Protein AF-A0A3R5QYD3-F1 (afdb_monomer_lite)

Radius of gyration: 19.51 Å; chains: 1; bounding box: 38×27×62 Å

Organism: NCBI:txid2320868

Structure (mmCIF, N/CA/C/O backbone):
data_AF-A0A3R5QYD3-F1
#
_entry.id   AF-A0A3R5QYD3-F1
#
loop_
_atom_site.group_PDB
_atom_site.id
_atom_site.type_symbol
_atom_site.label_atom_id
_atom_site.label_alt_id
_atom_site.label_comp_id
_atom_site.label_asym_id
_atom_site.label_entity_id
_atom_site.label_seq_id
_atom_site.pdbx_PDB_ins_code
_atom_site.Cartn_x
_atom_site.Cartn_y
_atom_site.Cartn_z
_atom_site.occupancy
_atom_site.B_iso_or_equiv
_atom_site.auth_seq_id
_atom_site.auth_comp_id
_atom_site.auth_asym_id
_atom_site.auth_atom_id
_atom_site.pdbx_PDB_model_num
ATOM 1 N N . MET A 1 1 ? 23.855 -7.629 -15.088 1.00 63.03 1 MET A N 1
ATOM 2 C CA . MET A 1 1 ? 22.638 -6.866 -15.459 1.00 63.03 1 MET A CA 1
ATOM 3 C C . MET A 1 1 ? 21.419 -7.181 -14.588 1.00 63.03 1 MET A C 1
ATOM 5 O O . MET A 1 1 ? 20.876 -6.245 -14.021 1.00 63.03 1 MET A O 1
ATOM 9 N N . LEU A 1 2 ? 21.009 -8.446 -14.406 1.00 69.19 2 LEU A N 1
ATOM 10 C CA . LEU A 1 2 ? 19.799 -8.810 -13.636 1.00 69.19 2 LEU A CA 1
ATOM 11 C C . LEU A 1 2 ? 19.754 -8.245 -12.199 1.00 69.19 2 LEU A C 1
ATOM 13 O O . LEU A 1 2 ? 18.743 -7.678 -11.795 1.00 69.19 2 LEU A O 1
ATOM 17 N N . LYS A 1 3 ? 20.872 -8.317 -11.460 1.00 75.56 3 LYS A N 1
ATOM 18 C CA . LYS A 1 3 ? 20.982 -7.788 -10.085 1.00 75.56 3 LYS A CA 1
ATOM 19 C C . LYS A 1 3 ? 20.667 -6.286 -9.982 1.00 75.56 3 LYS A C 1
ATOM 21 O O . LYS A 1 3 ? 20.014 -5.868 -9.033 1.00 75.56 3 LYS A O 1
ATOM 26 N N . TYR A 1 4 ? 21.067 -5.486 -10.974 1.00 79.75 4 TYR A N 1
ATOM 27 C CA . TYR A 1 4 ? 20.799 -4.042 -10.993 1.00 79.75 4 TYR A CA 1
ATOM 28 C C . TYR A 1 4 ? 19.311 -3.732 -11.184 1.00 79.75 4 TYR A C 1
ATOM 30 O O . TYR A 1 4 ? 18.788 -2.813 -10.558 1.00 79.75 4 TYR A O 1
ATOM 38 N N . TYR A 1 5 ? 18.611 -4.520 -12.006 1.00 76.31 5 TYR A N 1
ATOM 39 C CA . TYR A 1 5 ? 17.164 -4.379 -12.179 1.00 76.31 5 TYR A CA 1
ATOM 40 C C . TYR A 1 5 ? 16.402 -4.767 -10.915 1.00 76.31 5 TYR A C 1
ATOM 42 O O . TYR A 1 5 ? 15.490 -4.051 -10.511 1.00 76.31 5 TYR A O 1
ATOM 50 N N . LEU A 1 6 ? 16.816 -5.855 -10.262 1.00 79.38 6 LEU A N 1
ATOM 51 C CA . LEU A 1 6 ? 16.198 -6.311 -9.021 1.00 79.38 6 LEU A CA 1
ATOM 52 C C . LEU A 1 6 ? 16.334 -5.260 -7.905 1.00 79.38 6 LEU A C 1
ATOM 54 O O . LEU A 1 6 ? 15.347 -4.919 -7.261 1.00 79.38 6 LEU A O 1
ATOM 58 N N . LEU A 1 7 ? 17.530 -4.683 -7.736 1.00 86.50 7 LEU A N 1
ATOM 59 C CA . LEU A 1 7 ? 17.781 -3.612 -6.763 1.00 86.50 7 LEU A CA 1
ATOM 60 C C . LEU A 1 7 ? 16.941 -2.360 -7.040 1.00 86.50 7 LEU A C 1
ATOM 62 O O . LEU A 1 7 ? 16.447 -1.726 -6.109 1.00 86.50 7 LEU A O 1
ATOM 66 N N . ARG A 1 8 ? 16.755 -2.004 -8.316 1.00 84.75 8 ARG A N 1
ATOM 67 C CA . ARG A 1 8 ? 15.951 -0.840 -8.698 1.00 84.75 8 ARG A CA 1
ATOM 68 C C . ARG A 1 8 ? 14.465 -1.044 -8.392 1.00 84.75 8 ARG A C 1
ATOM 70 O O . ARG A 1 8 ? 13.853 -0.154 -7.807 1.00 84.75 8 ARG A O 1
ATOM 77 N N . ILE A 1 9 ? 13.912 -2.211 -8.729 1.00 85.44 9 ILE A N 1
ATOM 78 C CA . ILE A 1 9 ? 12.521 -2.567 -8.405 1.00 85.44 9 ILE A CA 1
ATOM 79 C C . ILE A 1 9 ? 12.321 -2.573 -6.889 1.00 85.44 9 ILE A C 1
ATOM 81 O O . ILE A 1 9 ? 11.364 -1.979 -6.402 1.00 85.44 9 ILE A O 1
ATOM 85 N N . LEU A 1 10 ? 13.252 -3.167 -6.137 1.00 87.62 10 LEU A N 1
ATOM 86 C CA . LEU A 1 10 ? 13.190 -3.192 -4.676 1.00 87.62 10 LEU A CA 1
ATOM 87 C C . LEU A 1 10 ? 13.196 -1.778 -4.080 1.00 87.62 10 LEU A C 1
ATOM 89 O O . LEU A 1 10 ? 12.380 -1.475 -3.213 1.00 87.62 10 LEU A O 1
ATOM 93 N N . LYS A 1 11 ? 14.059 -0.884 -4.583 1.00 88.69 11 LYS A N 1
ATOM 94 C CA . LYS A 1 11 ? 14.084 0.523 -4.161 1.00 88.69 11 LYS A CA 1
ATOM 95 C C . LYS A 1 11 ? 12.732 1.202 -4.392 1.00 88.69 11 LYS A C 1
ATOM 97 O O . LYS A 1 11 ? 12.237 1.878 -3.493 1.00 88.69 11 LYS A O 1
ATOM 102 N N . TYR A 1 12 ? 12.127 1.026 -5.567 1.00 87.81 12 TYR A N 1
ATOM 103 C CA . TYR A 1 12 ? 10.806 1.594 -5.844 1.00 87.81 12 TYR A CA 1
ATOM 104 C C . TYR A 1 12 ? 9.719 0.991 -4.955 1.00 87.81 12 TYR A C 1
ATOM 106 O O . TYR A 1 12 ? 8.897 1.741 -4.442 1.00 87.81 12 TYR A O 1
ATOM 114 N N . ALA A 1 13 ? 9.746 -0.320 -4.710 1.00 89.31 13 ALA A N 1
ATOM 115 C CA . ALA A 1 13 ? 8.784 -0.981 -3.833 1.00 89.31 13 ALA A CA 1
ATOM 116 C C . ALA A 1 13 ? 8.832 -0.411 -2.410 1.00 89.31 13 ALA A C 1
ATOM 118 O O . ALA A 1 13 ? 7.785 -0.099 -1.854 1.00 89.31 13 ALA A O 1
ATOM 119 N N . ILE A 1 14 ? 10.031 -0.193 -1.855 1.00 91.50 14 ILE A N 1
ATOM 120 C CA . ILE A 1 14 ? 10.204 0.403 -0.520 1.00 91.50 14 ILE A CA 1
ATOM 121 C C . ILE A 1 14 ? 9.668 1.839 -0.482 1.00 91.50 14 ILE A C 1
ATOM 123 O O . ILE A 1 14 ? 8.935 2.192 0.438 1.00 91.50 14 ILE A O 1
ATOM 127 N N . ILE A 1 15 ? 9.998 2.664 -1.483 1.00 91.25 15 ILE A N 1
ATOM 128 C CA . ILE A 1 15 ? 9.537 4.062 -1.545 1.00 91.25 15 ILE A CA 1
ATOM 129 C C . ILE A 1 15 ? 8.009 4.124 -1.652 1.00 91.25 15 ILE A C 1
ATOM 131 O O . ILE A 1 15 ? 7.367 4.863 -0.907 1.00 91.25 15 ILE A O 1
ATOM 135 N N . ILE A 1 16 ? 7.421 3.337 -2.556 1.00 91.75 16 ILE A N 1
ATOM 136 C CA . ILE A 1 16 ? 5.969 3.286 -2.757 1.00 91.75 16 ILE A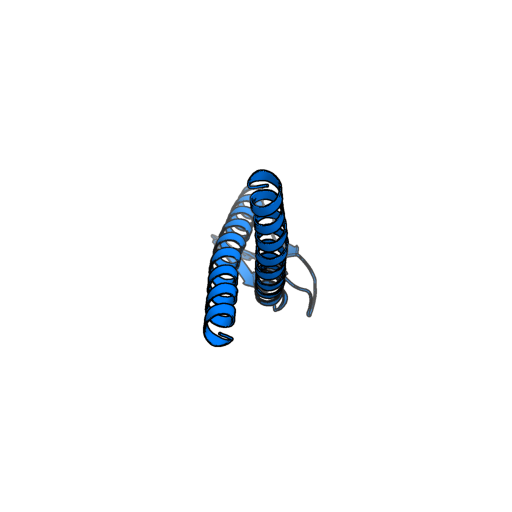 CA 1
ATOM 137 C C . ILE A 1 16 ? 5.282 2.768 -1.494 1.00 91.75 16 ILE A C 1
ATOM 139 O O . ILE A 1 16 ? 4.276 3.334 -1.082 1.00 91.75 16 ILE A O 1
ATOM 143 N N . PHE A 1 17 ? 5.837 1.741 -0.846 1.00 92.50 17 PHE A N 1
ATOM 144 C CA . PHE A 1 17 ? 5.293 1.213 0.400 1.00 92.50 17 PHE A CA 1
ATOM 145 C C . PHE A 1 17 ? 5.333 2.250 1.526 1.00 92.50 17 PHE A C 1
ATOM 147 O O . PHE A 1 17 ? 4.329 2.446 2.200 1.00 92.50 17 PHE A O 1
ATOM 154 N N . ALA A 1 18 ? 6.435 2.985 1.692 1.00 92.94 18 ALA A N 1
ATOM 155 C CA . ALA A 1 18 ? 6.522 4.046 2.695 1.00 92.94 18 ALA A CA 1
ATOM 156 C C . ALA A 1 18 ? 5.466 5.143 2.469 1.00 92.94 18 ALA A C 1
ATOM 158 O O . ALA A 1 18 ? 4.760 5.522 3.403 1.00 92.94 18 ALA A O 1
ATOM 159 N N . LEU A 1 19 ? 5.301 5.605 1.224 1.00 93.56 19 LEU A N 1
ATOM 160 C CA . LEU A 1 19 ? 4.256 6.572 0.865 1.00 93.56 19 LEU A CA 1
ATOM 161 C C . LEU A 1 19 ? 2.852 6.023 1.132 1.00 93.56 19 LEU A C 1
ATOM 163 O O . LEU A 1 19 ? 1.989 6.727 1.651 1.00 93.56 19 LEU A O 1
ATOM 167 N N . PHE A 1 20 ? 2.637 4.752 0.812 1.00 93.19 20 PHE A N 1
ATOM 168 C CA . PHE A 1 20 ? 1.373 4.070 1.031 1.00 93.19 20 PHE A CA 1
ATOM 169 C C . PHE A 1 20 ? 0.996 3.995 2.518 1.00 93.19 20 PHE A C 1
ATOM 171 O O . PHE A 1 20 ? -0.141 4.297 2.879 1.00 93.19 20 PHE A O 1
ATOM 178 N N . ILE A 1 21 ? 1.956 3.680 3.393 1.00 92.38 21 ILE A N 1
ATOM 179 C CA . ILE A 1 21 ? 1.756 3.681 4.849 1.00 92.38 21 ILE A CA 1
ATOM 180 C C . ILE A 1 21 ? 1.394 5.080 5.357 1.00 92.38 21 ILE A C 1
ATOM 182 O O . ILE A 1 21 ? 0.457 5.212 6.143 1.00 92.38 21 ILE A O 1
ATOM 186 N N . ILE A 1 22 ? 2.078 6.128 4.881 1.00 94.75 22 ILE A N 1
ATOM 187 C CA . ILE A 1 22 ? 1.771 7.518 5.259 1.00 94.75 22 ILE A CA 1
ATOM 188 C C . ILE A 1 22 ? 0.316 7.860 4.915 1.00 94.75 22 ILE A C 1
ATOM 190 O O . ILE A 1 22 ? -0.404 8.387 5.760 1.00 94.75 22 ILE A O 1
ATOM 194 N N . ILE A 1 23 ? -0.137 7.511 3.707 1.00 93.75 23 ILE A N 1
ATOM 195 C CA . ILE A 1 23 ? -1.519 7.749 3.268 1.00 93.75 23 ILE A CA 1
ATOM 196 C C . ILE A 1 23 ? -2.517 7.035 4.188 1.00 93.75 23 ILE A C 1
ATOM 198 O O . ILE A 1 23 ? -3.492 7.642 4.627 1.00 93.75 23 ILE A O 1
ATOM 202 N N . ILE A 1 24 ? -2.271 5.766 4.522 1.00 92.75 24 ILE A N 1
ATOM 203 C CA . ILE A 1 24 ? -3.158 4.991 5.402 1.00 92.75 24 ILE A CA 1
ATOM 204 C C . ILE A 1 24 ? -3.224 5.595 6.809 1.00 92.75 24 ILE A C 1
ATOM 206 O O . ILE A 1 24 ? -4.303 5.670 7.397 1.00 92.75 24 ILE A O 1
ATOM 210 N N . ILE A 1 25 ? -2.098 6.068 7.343 1.00 92.19 25 ILE A N 1
ATOM 211 C CA . ILE A 1 25 ? -2.060 6.739 8.646 1.00 92.19 25 ILE A CA 1
ATOM 212 C C . ILE A 1 25 ? -2.888 8.031 8.616 1.00 92.19 25 ILE A C 1
ATOM 214 O O . ILE A 1 25 ? -3.669 8.263 9.538 1.00 92.19 25 ILE A O 1
ATOM 218 N N . ILE A 1 26 ? -2.775 8.837 7.552 1.00 94.88 26 ILE A N 1
ATOM 219 C CA . ILE A 1 26 ? -3.590 10.051 7.369 1.00 94.88 26 ILE A CA 1
ATOM 220 C C . ILE A 1 26 ? -5.084 9.702 7.386 1.00 94.88 26 ILE A C 1
ATOM 222 O O . ILE A 1 26 ? -5.850 10.349 8.100 1.00 94.88 26 ILE A O 1
ATOM 226 N N . PHE A 1 27 ? -5.494 8.645 6.676 1.00 93.06 27 PHE A N 1
ATOM 227 C CA . PHE A 1 27 ? -6.874 8.155 6.731 1.00 93.06 27 PHE A CA 1
ATOM 228 C C . PHE A 1 27 ? -7.285 7.711 8.138 1.00 93.06 27 PHE A C 1
ATOM 230 O O . PHE A 1 27 ? -8.388 8.025 8.572 1.00 93.06 27 PHE A O 1
ATOM 237 N N . GLY A 1 28 ? -6.408 7.035 8.884 1.00 91.88 28 GLY A N 1
A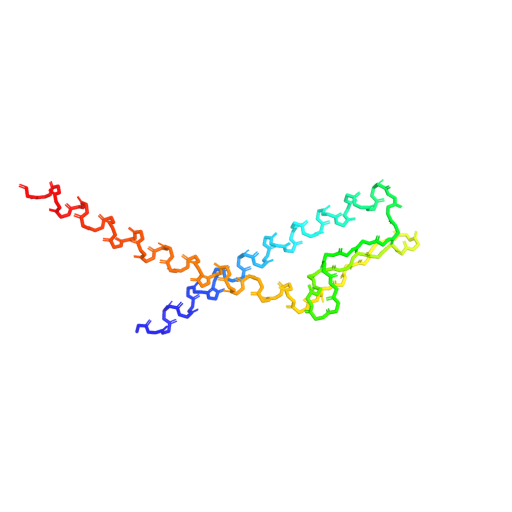TOM 238 C CA . GLY A 1 28 ? -6.680 6.647 10.271 1.00 91.88 28 GLY A CA 1
ATOM 239 C C . GLY A 1 28 ? -6.954 7.840 11.191 1.00 91.88 28 GLY A C 1
ATOM 240 O O . GLY A 1 28 ? -7.899 7.804 11.983 1.00 91.88 28 GLY A O 1
ATOM 241 N N . PHE A 1 29 ? -6.183 8.922 11.056 1.00 93.19 29 PHE A N 1
ATOM 242 C CA . PHE A 1 29 ? -6.432 10.162 11.794 1.00 93.19 29 PHE A CA 1
ATOM 243 C C . PHE A 1 29 ? -7.748 10.831 11.383 1.00 93.19 29 PHE A C 1
ATOM 245 O O . PHE A 1 29 ? -8.510 11.243 12.257 1.00 93.19 29 PHE A O 1
ATOM 252 N N . ASP A 1 30 ? -8.042 10.895 10.082 1.00 94.56 30 ASP A N 1
ATOM 253 C CA . ASP A 1 30 ? -9.302 11.442 9.561 1.00 94.56 30 ASP A CA 1
ATOM 254 C C . ASP A 1 30 ? -10.521 10.650 10.068 1.00 94.56 30 ASP A C 1
ATOM 256 O O . ASP A 1 30 ? -11.489 11.233 10.559 1.00 94.56 30 ASP A O 1
ATOM 260 N N . TYR A 1 31 ? -10.456 9.315 10.051 1.00 94.06 31 TYR A N 1
ATOM 261 C CA . TYR A 1 31 ? -11.511 8.457 10.593 1.00 94.06 31 TYR A CA 1
ATOM 262 C C . TYR A 1 31 ? -11.708 8.651 12.095 1.00 94.06 31 TYR A C 1
ATOM 264 O O . TYR A 1 31 ? -12.850 8.740 12.555 1.00 94.06 31 TYR A O 1
ATOM 272 N N . ASN A 1 32 ? -10.616 8.780 12.853 1.00 92.19 32 ASN A N 1
ATOM 273 C CA . ASN A 1 32 ? -10.697 9.056 14.282 1.00 92.19 32 ASN A CA 1
ATOM 274 C C . ASN A 1 32 ? -11.356 10.415 14.565 1.00 92.19 32 ASN A C 1
ATOM 276 O O . ASN A 1 32 ? -12.232 10.497 15.427 1.00 92.19 32 ASN A O 1
ATOM 280 N N . ALA A 1 33 ? -10.982 11.456 13.812 1.00 91.31 33 ALA A N 1
ATOM 281 C CA . ALA A 1 33 ? -11.547 12.801 13.935 1.00 91.31 33 ALA A CA 1
ATOM 282 C C . ALA A 1 33 ? -13.044 12.840 13.586 1.00 91.31 33 ALA A C 1
ATOM 284 O O . ALA A 1 33 ? -13.819 13.519 14.255 1.00 91.31 33 ALA A O 1
ATOM 285 N N . LYS A 1 34 ? -13.468 12.060 12.586 1.00 92.81 34 LYS A N 1
ATOM 286 C CA . LYS A 1 34 ? -14.878 11.904 12.192 1.00 92.81 34 LYS A CA 1
ATOM 287 C C . LYS A 1 34 ? -15.684 10.987 13.119 1.00 92.81 34 LYS A C 1
ATOM 289 O O . LYS A 1 34 ? -16.893 10.865 12.951 1.00 92.81 34 LYS A O 1
ATOM 294 N N . GLY A 1 35 ? -15.039 10.343 14.093 1.00 90.62 35 GLY A N 1
ATOM 295 C CA . GLY A 1 35 ? -15.706 9.488 15.071 1.00 90.62 35 GLY A CA 1
ATOM 296 C C . GLY A 1 35 ? -16.080 8.095 14.561 1.00 90.62 35 GLY A C 1
ATOM 297 O O . GLY A 1 35 ? -16.898 7.434 15.198 1.00 90.62 35 GLY A O 1
ATOM 298 N N . PHE A 1 36 ? -15.483 7.620 13.462 1.00 91.69 36 PHE A N 1
ATOM 299 C CA . PHE A 1 36 ? -15.697 6.245 13.004 1.00 91.69 36 PHE A CA 1
ATOM 300 C C . PHE A 1 36 ? -15.207 5.244 14.052 1.00 91.69 36 PHE A C 1
ATOM 302 O O . PHE A 1 36 ? -14.161 5.428 14.672 1.00 91.69 36 PHE A O 1
ATOM 309 N N . THR A 1 37 ? -15.957 4.161 14.242 1.00 92.12 37 THR A N 1
ATOM 310 C CA . THR A 1 37 ? -15.571 3.067 15.144 1.00 92.12 37 THR A CA 1
ATOM 311 C C . THR A 1 37 ? -14.770 1.996 14.414 1.00 92.12 37 THR A C 1
ATOM 313 O O . THR A 1 37 ? -13.781 1.502 14.947 1.00 92.12 37 THR A O 1
ATOM 316 N N . GLN A 1 38 ? -15.158 1.666 13.182 1.00 92.75 38 GLN A N 1
ATOM 317 C CA . GLN A 1 38 ? -14.475 0.706 12.321 1.00 92.75 38 GLN A CA 1
ATOM 318 C C . GLN A 1 38 ? -14.575 1.146 10.860 1.00 92.75 38 GLN A C 1
ATOM 320 O O . GLN A 1 38 ? -15.609 1.646 10.418 1.00 92.75 38 GLN A O 1
ATOM 325 N N . ALA A 1 39 ? -13.498 0.942 10.106 1.00 93.62 39 ALA A N 1
ATOM 326 C CA . ALA A 1 39 ? -13.467 1.130 8.661 1.00 93.62 39 ALA A CA 1
ATOM 327 C C . ALA A 1 39 ? -12.473 0.134 8.063 1.00 93.62 39 ALA A C 1
ATOM 329 O O . ALA A 1 39 ? -11.439 -0.149 8.659 1.00 93.62 39 ALA A O 1
ATOM 330 N N . SER A 1 40 ? -12.758 -0.418 6.891 1.00 93.25 40 SER A N 1
ATOM 331 C CA . SER A 1 40 ? -11.823 -1.323 6.221 1.00 93.25 40 SER A CA 1
ATOM 332 C C . SER A 1 40 ? -11.804 -1.058 4.730 1.00 93.25 40 SER A C 1
ATOM 334 O O . SER A 1 40 ? -12.826 -0.715 4.134 1.00 93.25 40 SER A O 1
ATOM 336 N N . LEU A 1 41 ? -10.623 -1.210 4.140 1.00 91.44 41 LEU A N 1
ATOM 337 C CA . LEU A 1 41 ? -10.453 -1.224 2.700 1.00 91.44 41 LEU A CA 1
ATOM 338 C C . LEU A 1 41 ? -10.196 -2.667 2.268 1.00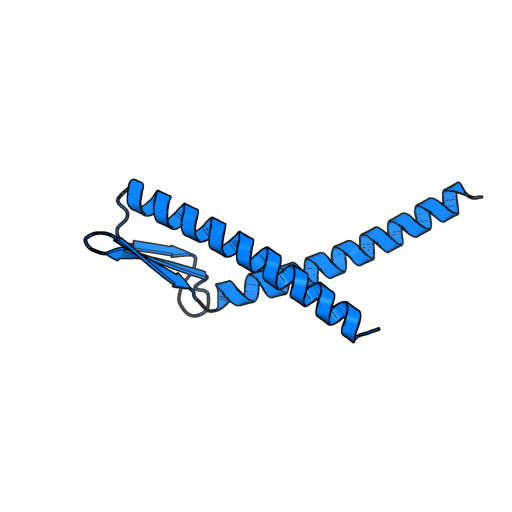 91.44 41 LEU A C 1
ATOM 340 O O . LEU A 1 41 ? -9.107 -3.203 2.478 1.00 91.44 41 LEU A O 1
ATOM 344 N N . GLY A 1 42 ? -11.212 -3.281 1.664 1.00 90.50 42 GLY A N 1
ATOM 345 C CA . GLY A 1 42 ? -11.209 -4.695 1.283 1.00 90.50 42 GLY A CA 1
ATOM 346 C C . GLY A 1 42 ? -11.654 -5.633 2.413 1.00 90.50 42 GLY A C 1
ATOM 347 O O . GLY A 1 42 ? -11.878 -5.210 3.542 1.00 90.50 42 GLY A O 1
ATOM 348 N N . GLN A 1 43 ? -11.796 -6.921 2.095 1.00 88.62 43 GLN A N 1
ATOM 349 C CA . GLN A 1 43 ? -12.235 -7.969 3.026 1.00 88.62 43 GLN A CA 1
ATOM 350 C C . GLN A 1 43 ? -11.484 -9.283 2.782 1.00 88.62 43 GLN A C 1
ATOM 352 O O . GLN A 1 43 ? -11.043 -9.568 1.665 1.00 88.62 43 GLN A O 1
ATOM 357 N N . GLY A 1 44 ? -11.360 -10.100 3.834 1.00 87.50 44 GLY A N 1
ATOM 358 C CA . GLY A 1 44 ? -10.693 -11.402 3.777 1.00 87.50 44 GLY A CA 1
ATOM 359 C C . GLY A 1 44 ? -9.255 -11.293 3.262 1.00 87.50 44 GLY A C 1
ATOM 360 O O . GLY A 1 44 ? -8.494 -10.425 3.685 1.00 87.50 44 GLY A O 1
ATOM 361 N N . TRP A 1 45 ? -8.892 -12.143 2.300 1.00 85.81 45 TRP A N 1
ATOM 362 C CA . TRP A 1 45 ? -7.568 -12.130 1.661 1.00 85.81 45 TRP A CA 1
ATOM 363 C C . TRP A 1 45 ? -7.267 -10.842 0.879 1.00 85.81 45 TRP A C 1
ATOM 365 O O . TRP A 1 45 ? -6.101 -10.500 0.688 1.00 85.81 45 TRP A O 1
ATOM 375 N N . TYR A 1 46 ? -8.304 -10.105 0.467 1.00 87.25 46 TYR A N 1
ATOM 376 C CA . TYR A 1 46 ? -8.185 -8.834 -0.249 1.00 87.25 46 TYR A CA 1
ATOM 377 C C . TYR A 1 46 ? -8.173 -7.620 0.685 1.00 87.25 46 TYR A C 1
ATOM 379 O O . TYR A 1 46 ? -8.300 -6.484 0.233 1.00 87.25 46 TYR A O 1
ATOM 387 N N . MET A 1 47 ? -8.056 -7.826 1.996 1.00 92.44 47 MET A N 1
ATOM 388 C CA . MET A 1 47 ? -7.927 -6.715 2.924 1.00 92.44 47 MET A CA 1
ATOM 389 C C . MET A 1 47 ? -6.609 -5.978 2.675 1.00 92.44 47 MET A C 1
ATOM 391 O O . MET A 1 47 ? -5.525 -6.566 2.642 1.00 92.44 47 MET A O 1
ATOM 395 N N . VAL A 1 48 ? -6.717 -4.667 2.509 1.00 91.62 48 VAL A N 1
ATOM 396 C CA . VAL A 1 48 ? -5.589 -3.751 2.398 1.00 91.62 48 VAL A CA 1
ATOM 397 C C . VAL A 1 48 ? -5.256 -3.222 3.785 1.00 91.62 48 VAL A C 1
ATOM 399 O O . VAL A 1 48 ? -4.153 -3.430 4.282 1.00 91.62 48 VAL A O 1
ATOM 402 N N . PHE A 1 49 ? -6.231 -2.608 4.447 1.00 94.12 49 PHE A N 1
ATOM 403 C CA . PHE A 1 49 ? -6.113 -2.228 5.846 1.00 94.12 49 PHE A CA 1
ATOM 404 C C . PHE A 1 49 ? -7.474 -2.275 6.537 1.00 94.12 49 PHE A C 1
ATOM 406 O O . PHE A 1 49 ? -8.520 -2.143 5.899 1.00 94.12 49 PHE A O 1
ATOM 413 N N . GLN A 1 50 ? -7.441 -2.413 7.855 1.00 94.81 50 GLN A N 1
ATOM 414 C CA . GLN A 1 50 ? -8.593 -2.292 8.731 1.00 94.81 50 GLN A CA 1
ATOM 415 C C . GLN A 1 50 ? -8.258 -1.324 9.860 1.00 94.81 50 GLN A C 1
ATOM 417 O O . GLN A 1 50 ? -7.337 -1.553 10.639 1.00 94.81 50 GLN A O 1
ATOM 422 N N . TYR A 1 51 ? -9.016 -0.241 9.918 1.00 95.00 51 TYR A N 1
ATOM 423 C CA . TYR A 1 51 ? -9.046 0.720 11.003 1.00 95.00 51 TYR A CA 1
ATOM 424 C C . TYR A 1 51 ? -10.026 0.256 12.084 1.00 95.00 51 TYR A C 1
ATOM 426 O O . TYR A 1 51 ? -11.166 -0.119 11.793 1.00 95.00 51 TYR A O 1
ATOM 434 N N . GLU A 1 52 ? -9.598 0.354 13.337 1.00 94.56 52 GLU A N 1
ATOM 435 C CA . GLU A 1 52 ? -10.434 0.101 14.502 1.00 94.56 52 GLU A CA 1
ATOM 436 C C . GLU A 1 52 ? -10.146 1.125 15.600 1.00 94.56 52 GLU A C 1
ATOM 438 O O . GLU A 1 52 ? -9.000 1.319 16.020 1.00 94.56 52 GLU A O 1
ATOM 443 N N . LYS A 1 53 ? -11.201 1.773 16.091 1.00 92.00 53 LYS A N 1
ATOM 444 C CA . LYS A 1 53 ? -11.116 2.706 17.208 1.00 92.00 53 LYS A CA 1
ATOM 445 C C . LYS A 1 53 ? -10.986 1.937 18.519 1.00 92.00 53 LYS A C 1
ATOM 447 O O . LYS A 1 53 ? -11.798 1.075 18.845 1.00 92.00 53 LYS A O 1
ATOM 452 N N . ARG A 1 54 ? -9.974 2.291 19.302 1.00 88.06 54 ARG A N 1
ATOM 453 C CA . ARG A 1 54 ? -9.782 1.867 20.692 1.00 88.06 54 ARG A CA 1
ATOM 454 C C . ARG A 1 54 ? -10.120 3.045 21.608 1.00 88.06 54 ARG A C 1
ATOM 456 O O . ARG A 1 54 ? -10.193 4.179 21.154 1.00 88.06 54 ARG A O 1
ATOM 463 N N . ARG A 1 55 ? -10.369 2.791 22.897 1.00 82.62 55 ARG A N 1
ATOM 464 C CA . ARG A 1 55 ? -10.911 3.796 23.842 1.00 82.62 55 ARG A CA 1
ATOM 465 C C . ARG A 1 55 ? -10.278 5.192 23.714 1.00 82.62 55 ARG A C 1
ATOM 467 O O . ARG A 1 55 ? -11.008 6.161 23.555 1.00 82.62 55 ARG A O 1
ATOM 474 N N . GLU A 1 56 ? -8.948 5.267 23.730 1.00 81.56 56 GLU A N 1
ATOM 475 C CA . GLU A 1 56 ? -8.185 6.526 23.658 1.00 81.56 56 GLU A CA 1
ATOM 476 C C . GLU A 1 56 ? -7.294 6.626 22.404 1.00 81.56 56 GLU A C 1
ATOM 478 O O . GLU A 1 56 ? -6.521 7.568 22.254 1.00 81.56 56 GLU A O 1
ATOM 483 N N . SER A 1 57 ? -7.362 5.654 21.490 1.00 86.75 57 SER A N 1
ATOM 484 C CA . SER A 1 57 ? -6.458 5.565 20.335 1.00 86.75 57 SER A CA 1
ATOM 485 C C . SER A 1 57 ? -7.106 4.845 19.154 1.00 86.75 57 SER A C 1
ATOM 487 O O . SER A 1 57 ? -8.269 4.462 19.203 1.00 86.75 57 SER A O 1
ATOM 489 N N . PHE A 1 58 ? -6.373 4.642 18.065 1.00 90.75 58 PHE A N 1
ATOM 490 C CA . PHE A 1 58 ? -6.821 3.786 16.973 1.00 90.75 58 PHE A CA 1
ATOM 491 C C . PHE A 1 58 ? -5.746 2.769 16.611 1.00 90.75 58 PHE A C 1
ATOM 493 O O . PHE A 1 58 ? -4.554 2.996 16.816 1.00 90.75 58 PHE A O 1
ATOM 500 N N . ALA A 1 59 ? -6.185 1.638 16.074 1.00 91.88 59 ALA A N 1
ATOM 501 C CA . ALA A 1 59 ? -5.330 0.605 15.523 1.00 91.88 59 ALA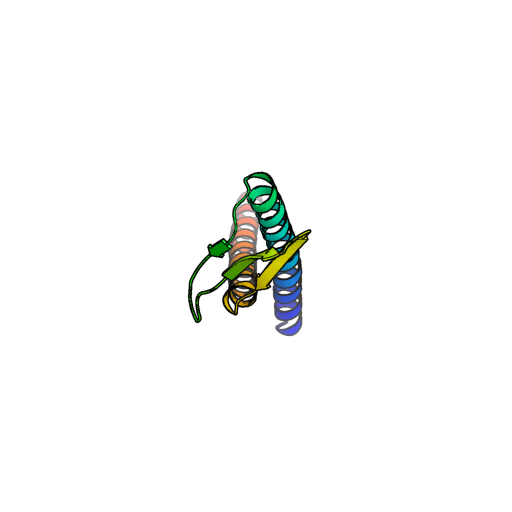 A CA 1
ATOM 502 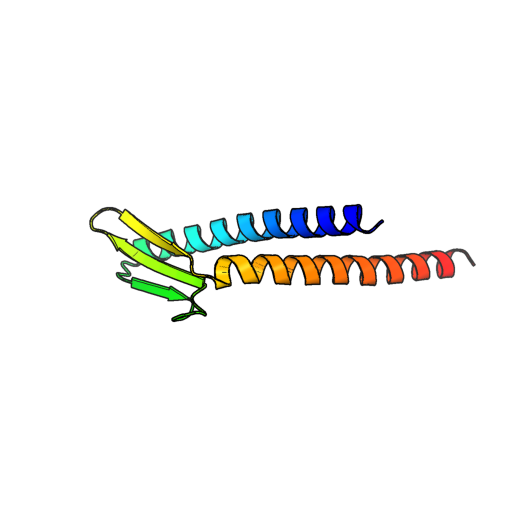C C . ALA A 1 59 ? -5.575 0.491 14.017 1.00 91.88 59 ALA A C 1
ATOM 504 O O . ALA A 1 59 ? -6.705 0.630 13.547 1.00 91.88 59 ALA A O 1
ATOM 505 N N . ILE A 1 60 ? -4.505 0.227 13.270 1.00 93.56 60 ILE A N 1
ATOM 506 C CA . ILE A 1 60 ? -4.569 -0.099 11.848 1.00 93.56 60 ILE A CA 1
ATOM 507 C C . ILE A 1 60 ? -3.922 -1.465 11.664 1.00 93.56 60 ILE A C 1
ATOM 509 O O . ILE A 1 60 ? -2.731 -1.633 11.917 1.00 93.56 60 ILE A O 1
ATOM 513 N N . ASN A 1 61 ? -4.712 -2.431 11.210 1.00 92.00 61 ASN A N 1
ATOM 514 C CA . ASN A 1 61 ? -4.237 -3.754 10.842 1.00 92.00 61 ASN A CA 1
ATOM 515 C C . ASN A 1 61 ? -4.028 -3.797 9.331 1.00 92.00 61 ASN A C 1
ATOM 517 O O . ASN A 1 61 ? -4.934 -3.471 8.566 1.00 92.00 61 ASN A O 1
ATOM 521 N N . PHE A 1 62 ? -2.844 -4.208 8.894 1.00 91.69 62 PHE A N 1
ATOM 522 C CA . PHE A 1 62 ? -2.528 -4.353 7.478 1.00 91.69 62 PHE A CA 1
ATOM 523 C C . PHE A 1 62 ? -2.853 -5.769 7.009 1.00 91.69 62 PHE A C 1
ATOM 525 O O . PHE A 1 62 ? -2.467 -6.747 7.648 1.00 91.69 62 PHE A O 1
ATOM 532 N N . GLY A 1 63 ? -3.568 -5.881 5.892 1.00 90.88 63 GLY A N 1
ATOM 533 C CA . GLY A 1 63 ? -3.819 -7.166 5.244 1.00 90.88 63 GLY A CA 1
ATOM 534 C C . GLY A 1 63 ? -2.780 -7.474 4.167 1.00 90.88 63 GLY A C 1
ATOM 535 O O . GLY A 1 63 ? -1.944 -6.635 3.829 1.00 90.88 63 GLY A O 1
ATOM 536 N N . VAL A 1 64 ? -2.830 -8.679 3.598 1.00 88.44 64 VAL A N 1
ATOM 537 C CA . VAL A 1 64 ? -1.826 -9.172 2.634 1.00 88.44 64 VAL A CA 1
ATOM 538 C C . VAL A 1 64 ? -1.686 -8.250 1.417 1.00 88.44 64 VAL A C 1
ATOM 540 O O . VAL A 1 64 ? -0.571 -8.011 0.944 1.00 88.44 64 VAL A O 1
ATOM 543 N N . LEU A 1 65 ? -2.785 -7.658 0.935 1.00 90.25 65 LEU A N 1
ATOM 544 C CA . LEU A 1 65 ? -2.728 -6.772 -0.230 1.00 90.25 65 LEU A CA 1
ATOM 545 C C . LEU A 1 65 ? -1.939 -5.483 0.004 1.00 90.25 65 LEU A C 1
ATOM 547 O O . LEU A 1 65 ? -1.429 -4.920 -0.966 1.00 90.25 65 LEU A O 1
ATOM 551 N N . SER A 1 66 ? -1.781 -5.036 1.253 1.00 89.38 66 SER A N 1
ATOM 552 C CA . SER A 1 66 ? -0.961 -3.856 1.567 1.00 89.38 66 SER A CA 1
ATOM 553 C C . SER A 1 66 ? 0.500 -4.007 1.138 1.00 89.38 66 SER A C 1
ATOM 555 O O . SER A 1 66 ? 1.157 -3.013 0.842 1.00 89.38 66 SER A O 1
ATOM 557 N N . ILE A 1 67 ? 0.993 -5.246 1.062 1.00 87.19 67 ILE A N 1
ATOM 558 C CA . ILE A 1 67 ? 2.354 -5.580 0.631 1.00 87.19 67 ILE A CA 1
ATOM 559 C C . ILE A 1 67 ? 2.385 -5.827 -0.880 1.00 87.19 67 ILE A C 1
ATOM 561 O O . ILE A 1 67 ? 3.305 -5.395 -1.575 1.00 87.19 67 ILE A O 1
ATOM 565 N N . VAL A 1 68 ? 1.359 -6.499 -1.406 1.00 90.19 68 VAL A N 1
ATOM 566 C CA . VAL A 1 68 ? 1.279 -6.884 -2.820 1.00 90.19 68 VAL A CA 1
ATOM 567 C C . VAL A 1 68 ? 1.181 -5.657 -3.735 1.00 90.19 68 VAL A C 1
ATOM 569 O O . VAL A 1 68 ? 1.899 -5.581 -4.732 1.00 90.19 68 VAL A O 1
ATOM 572 N N . ILE A 1 69 ? 0.350 -4.669 -3.388 1.00 89.88 69 ILE A N 1
ATOM 573 C CA . ILE A 1 69 ? 0.129 -3.460 -4.203 1.00 89.88 69 ILE A CA 1
ATOM 574 C C . ILE A 1 69 ? 1.444 -2.702 -4.503 1.00 89.88 69 ILE A C 1
ATOM 576 O O . ILE A 1 69 ? 1.730 -2.477 -5.683 1.00 89.88 69 ILE A O 1
ATOM 580 N N . PRO A 1 70 ? 2.284 -2.346 -3.509 1.00 90.06 70 PRO A N 1
ATOM 581 C CA . PRO A 1 70 ? 3.565 -1.680 -3.755 1.00 90.06 70 PRO A CA 1
ATOM 582 C C . PRO A 1 70 ? 4.510 -2.462 -4.670 1.00 90.06 70 PRO A C 1
ATOM 584 O O . PRO A 1 70 ? 5.211 -1.861 -5.483 1.00 90.06 70 PRO A O 1
ATOM 587 N N . ILE A 1 71 ? 4.528 -3.795 -4.564 1.00 89.62 71 ILE A N 1
ATOM 588 C CA . ILE A 1 71 ? 5.380 -4.654 -5.396 1.00 89.62 71 ILE A CA 1
ATOM 589 C C . ILE A 1 71 ? 4.940 -4.571 -6.860 1.00 89.62 71 ILE A C 1
ATOM 591 O O . ILE A 1 71 ? 5.763 -4.310 -7.740 1.00 89.62 71 ILE A O 1
ATOM 595 N N . PHE A 1 72 ? 3.642 -4.727 -7.131 1.00 91.12 72 PHE A N 1
ATOM 596 C CA . PHE A 1 72 ? 3.103 -4.584 -8.486 1.00 91.12 72 PHE A CA 1
ATOM 597 C C . PHE A 1 72 ? 3.323 -3.171 -9.040 1.00 91.12 72 PHE A C 1
ATOM 599 O O . PHE A 1 72 ? 3.773 -3.018 -10.178 1.00 91.12 72 PHE A O 1
ATOM 606 N N . ALA A 1 73 ? 3.093 -2.137 -8.229 1.00 89.69 73 ALA A N 1
ATOM 607 C CA . ALA A 1 73 ? 3.333 -0.749 -8.616 1.00 89.69 73 ALA A CA 1
ATOM 608 C C . ALA A 1 73 ? 4.811 -0.484 -8.955 1.00 89.69 73 ALA A C 1
ATOM 610 O O . ALA A 1 73 ? 5.108 0.223 -9.921 1.00 89.69 73 ALA A O 1
ATOM 611 N N . ALA A 1 74 ? 5.747 -1.088 -8.220 1.00 89.69 74 ALA A N 1
ATOM 612 C CA . ALA A 1 74 ? 7.175 -0.987 -8.498 1.00 89.69 74 ALA A CA 1
ATOM 613 C C . ALA A 1 74 ? 7.566 -1.665 -9.818 1.00 89.69 74 ALA A C 1
ATOM 615 O O . ALA A 1 74 ? 8.357 -1.107 -10.582 1.00 89.69 74 ALA A O 1
ATOM 616 N N . ILE A 1 75 ? 6.988 -2.833 -10.120 1.00 89.50 75 ILE A N 1
ATOM 617 C CA . ILE A 1 75 ? 7.202 -3.539 -11.393 1.00 89.50 75 ILE A CA 1
ATOM 618 C C . ILE A 1 75 ? 6.692 -2.693 -12.567 1.00 89.50 75 ILE A C 1
ATOM 620 O O . ILE A 1 75 ? 7.412 -2.505 -13.550 1.00 89.50 75 ILE A O 1
ATOM 624 N N . ILE A 1 76 ? 5.478 -2.144 -12.458 1.00 89.94 76 ILE A N 1
ATOM 625 C CA . ILE A 1 76 ? 4.891 -1.277 -13.491 1.00 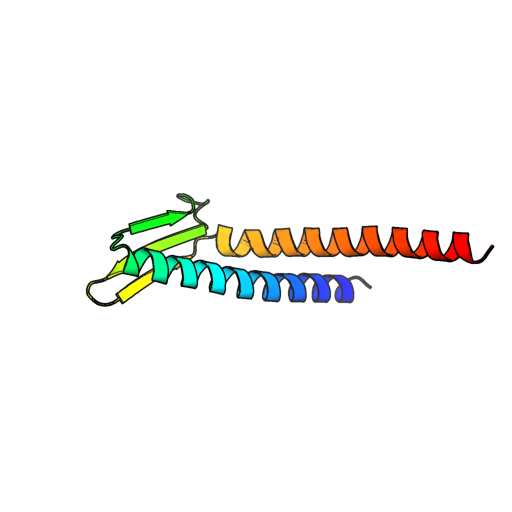89.94 76 ILE A CA 1
ATOM 626 C C . ILE A 1 76 ? 5.741 -0.017 -13.670 1.00 89.94 76 ILE A C 1
ATOM 628 O O . ILE A 1 76 ? 6.065 0.351 -14.798 1.00 89.94 76 ILE A O 1
ATOM 632 N N . SER A 1 77 ? 6.165 0.606 -12.571 1.00 85.62 77 SER A N 1
ATOM 633 C CA . SER A 1 77 ? 7.030 1.789 -12.603 1.00 85.62 77 SER A CA 1
ATOM 634 C C . SER A 1 77 ? 8.354 1.502 -13.322 1.00 85.62 77 SER A C 1
ATOM 636 O O . SER A 1 77 ? 8.774 2.281 -14.179 1.00 85.62 77 SER A O 1
ATOM 638 N N . ASP A 1 78 ? 8.988 0.353 -13.056 1.00 86.31 78 ASP A N 1
ATOM 639 C CA . ASP A 1 78 ? 10.200 -0.075 -13.768 1.00 86.31 78 ASP A CA 1
ATOM 640 C C . ASP A 1 78 ? 9.956 -0.248 -15.275 1.00 86.31 78 ASP A C 1
ATOM 642 O O . ASP A 1 78 ? 10.771 0.192 -16.095 1.00 86.31 78 ASP A O 1
ATOM 646 N N . LEU A 1 79 ? 8.824 -0.854 -15.649 1.00 86.62 79 LEU A N 1
ATOM 647 C CA . LEU A 1 79 ? 8.425 -1.046 -17.042 1.00 86.62 79 LEU A CA 1
ATOM 648 C C . LEU A 1 79 ? 8.209 0.297 -17.753 1.00 86.62 79 LEU A C 1
ATOM 650 O O . LEU A 1 79 ? 8.735 0.502 -18.850 1.00 86.62 79 LEU A O 1
ATOM 654 N N . MET A 1 80 ? 7.490 1.228 -17.121 1.00 84.38 80 MET A N 1
ATOM 655 C CA . MET A 1 80 ? 7.237 2.563 -17.666 1.00 84.38 80 MET A CA 1
ATOM 656 C C . MET A 1 80 ? 8.543 3.319 -17.907 1.00 84.38 80 MET A C 1
ATOM 658 O O . MET A 1 80 ? 8.750 3.836 -19.006 1.00 84.38 80 MET A O 1
ATOM 662 N N . VAL A 1 81 ? 9.467 3.307 -16.939 1.00 83.44 81 VAL A N 1
ATOM 663 C CA . VAL A 1 81 ? 10.788 3.940 -17.080 1.00 83.44 81 VAL A CA 1
ATOM 664 C C . VAL A 1 81 ? 11.553 3.370 -18.278 1.00 83.44 81 VAL A C 1
ATOM 666 O O . VAL A 1 81 ? 12.173 4.126 -19.027 1.00 83.44 81 VAL A O 1
ATOM 669 N N . ARG A 1 82 ? 11.491 2.052 -18.518 1.00 81.81 82 ARG A N 1
ATOM 670 C CA . ARG A 1 82 ? 12.146 1.426 -19.684 1.00 81.81 82 ARG A CA 1
ATOM 671 C C . ARG A 1 82 ? 11.513 1.824 -21.012 1.00 81.81 82 ARG A C 1
ATOM 673 O O . ARG A 1 82 ? 12.229 2.043 -21.987 1.00 81.81 82 ARG A O 1
ATOM 680 N N . ILE A 1 83 ? 10.186 1.869 -21.084 1.00 83.50 83 ILE A N 1
ATOM 681 C CA . ILE A 1 83 ? 9.487 2.261 -22.314 1.00 83.50 83 ILE A CA 1
ATOM 682 C C . ILE A 1 83 ? 9.810 3.720 -22.641 1.00 83.50 83 ILE A C 1
ATOM 684 O O . ILE A 1 83 ? 10.116 4.047 -23.790 1.00 83.50 83 ILE A O 1
ATOM 688 N N . PHE A 1 84 ? 9.794 4.582 -21.625 1.00 78.06 84 PHE A N 1
ATOM 689 C CA . PHE A 1 84 ? 10.052 6.005 -21.785 1.00 78.06 84 PHE A CA 1
ATOM 690 C C . PHE A 1 84 ? 11.504 6.283 -22.189 1.00 78.06 84 PHE A C 1
ATOM 692 O O . PHE A 1 84 ? 11.738 7.016 -23.149 1.00 78.06 84 PHE A O 1
ATOM 699 N N . SER A 1 85 ? 12.482 5.625 -21.554 1.00 75.81 85 SER A N 1
ATOM 700 C CA . SER A 1 85 ? 13.897 5.785 -21.918 1.00 75.81 85 SER A CA 1
ATOM 701 C C . SER A 1 85 ? 14.189 5.328 -23.351 1.00 75.81 85 SER A C 1
ATOM 703 O O . SER A 1 85 ? 14.897 6.016 -24.087 1.00 75.81 85 SER A O 1
ATOM 705 N N . ARG A 1 86 ? 13.576 4.224 -23.801 1.00 73.62 86 ARG A N 1
ATOM 706 C CA . ARG A 1 86 ? 13.686 3.747 -25.192 1.00 73.62 86 ARG A CA 1
ATOM 707 C C . ARG A 1 86 ? 13.062 4.704 -26.206 1.00 73.62 86 ARG A C 1
ATOM 709 O O . ARG A 1 86 ? 13.579 4.837 -27.313 1.00 73.62 86 ARG A O 1
ATOM 716 N N . ARG A 1 87 ? 11.937 5.346 -25.872 1.00 70.06 87 ARG A N 1
ATOM 717 C CA . ARG A 1 87 ? 11.335 6.377 -26.736 1.00 70.06 87 ARG A CA 1
ATOM 718 C C . ARG A 1 87 ? 12.223 7.617 -26.804 1.00 70.06 87 ARG A C 1
ATOM 720 O O . ARG A 1 87 ? 12.447 8.128 -27.894 1.00 70.06 87 ARG A O 1
ATOM 727 N N . MET A 1 88 ? 12.777 8.048 -25.675 1.00 64.38 88 MET A N 1
ATOM 728 C CA . MET A 1 88 ? 13.612 9.245 -25.616 1.00 64.38 88 MET A CA 1
ATOM 729 C C . MET A 1 88 ? 14.943 9.094 -26.366 1.00 64.38 88 MET A C 1
ATOM 731 O O . MET A 1 88 ? 15.362 10.038 -27.026 1.00 64.38 88 MET A O 1
ATOM 735 N N . SER A 1 89 ? 15.564 7.907 -26.342 1.00 64.12 89 SER A N 1
ATOM 736 C CA . SER A 1 89 ? 16.754 7.616 -27.163 1.00 64.12 89 SER A CA 1
ATOM 737 C C . SER A 1 89 ? 16.463 7.785 -28.655 1.00 64.12 89 SER A C 1
ATOM 739 O O . SER A 1 89 ? 17.161 8.532 -29.328 1.00 64.12 89 SER A O 1
ATOM 741 N N . ARG A 1 90 ? 15.362 7.195 -29.148 1.00 63.34 90 ARG A N 1
ATOM 742 C CA . ARG A 1 90 ? 14.967 7.310 -30.563 1.00 63.34 90 ARG A CA 1
ATOM 743 C C . ARG A 1 90 ? 14.694 8.751 -30.994 1.00 63.34 90 ARG A C 1
ATOM 745 O O . ARG A 1 90 ? 15.029 9.122 -32.108 1.00 63.34 90 ARG A O 1
ATOM 752 N N . PHE A 1 91 ? 14.120 9.576 -30.119 1.00 61.53 91 PHE A N 1
ATOM 753 C CA . PHE A 1 91 ? 13.934 11.004 -30.404 1.00 61.53 91 PHE A CA 1
ATOM 754 C C . PHE A 1 91 ? 15.253 11.776 -30.503 1.00 61.53 91 PHE A C 1
ATOM 756 O O . PHE A 1 91 ? 15.333 12.750 -31.248 1.00 61.53 91 PHE A O 1
ATOM 763 N N . LYS A 1 92 ? 16.275 11.366 -29.747 1.00 60.31 92 LYS A N 1
ATOM 764 C CA . LYS A 1 92 ? 17.596 11.995 -29.784 1.00 60.31 92 LYS A CA 1
ATOM 765 C C . LYS A 1 92 ? 18.337 11.659 -31.079 1.00 60.31 92 LYS A C 1
ATOM 767 O O . LYS A 1 92 ? 18.914 12.562 -31.672 1.00 60.31 92 LYS A O 1
ATOM 772 N N . ASP A 1 93 ? 18.233 10.414 -31.540 1.00 60.97 93 ASP A N 1
ATOM 773 C CA . ASP A 1 93 ? 18.861 9.955 -32.786 1.00 60.97 93 ASP A CA 1
ATOM 774 C C . ASP A 1 93 ? 18.220 10.605 -34.026 1.00 60.97 93 ASP A C 1
ATOM 776 O O . ASP A 1 93 ? 18.919 10.995 -34.952 1.00 60.97 93 ASP A O 1
ATOM 780 N N . VAL A 1 94 ? 16.897 10.820 -34.017 1.00 63.06 94 VAL A N 1
ATOM 781 C CA . VAL A 1 94 ? 16.185 11.525 -35.104 1.00 63.06 94 VAL A CA 1
ATOM 782 C C . VAL A 1 94 ? 16.526 13.019 -35.168 1.00 63.06 94 VAL A C 1
ATOM 784 O O . VAL A 1 94 ? 16.432 13.606 -36.234 1.00 63.06 94 VAL A O 1
ATOM 787 N N . LYS A 1 95 ? 16.917 13.649 -34.053 1.00 57.66 95 LYS A N 1
ATOM 788 C CA . LYS A 1 95 ? 17.348 15.061 -34.032 1.00 57.66 95 LYS A CA 1
ATOM 789 C C . LYS A 1 95 ? 18.819 15.269 -34.412 1.00 57.66 95 LYS A C 1
ATOM 791 O O . LYS A 1 95 ? 19.228 16.418 -34.551 1.00 57.66 95 LYS A O 1
ATOM 796 N N . ALA A 1 96 ? 19.612 14.200 -34.464 1.00 57.28 96 ALA A N 1
ATOM 797 C CA . ALA A 1 96 ? 21.046 14.250 -34.746 1.00 57.28 96 ALA A CA 1
ATOM 798 C C . ALA A 1 96 ? 21.394 13.958 -36.221 1.00 57.28 96 ALA A C 1
ATOM 800 O O . ALA A 1 96 ? 22.545 14.157 -36.603 1.00 57.28 96 ALA A O 1
ATOM 801 N N . ASN A 1 97 ? 20.411 13.517 -37.014 1.00 51.50 97 ASN A N 1
ATOM 802 C CA . ASN A 1 97 ? 20.438 13.471 -38.481 1.00 51.50 97 ASN A CA 1
ATOM 803 C C . ASN A 1 97 ? 19.682 14.670 -39.058 1.00 51.50 97 ASN A C 1
ATOM 805 O O . ASN A 1 97 ? 20.031 15.075 -40.186 1.00 51.50 97 ASN A O 1
#

Foldseek 3Di:
DVVVLVVQLVVQLVVLLVVLVVVVVVVLVVCVVVPHQKDWDDDDQGTQWIWHDDPVGIDIDGHPVSSVVSSVVSVVVSVVVVVVVVVVVVVVVVVVD

pLDDT: mean 85.48, std 10.43, range [51.5, 95.0]

Secondary structure (DSSP, 8-state):
-HHHHHHHHHHHHHHHHHHHHHHHHHHHHHHHHTT-SEEEES-GGG--EEEEEETTEEEEEEPTHHHHHHHHHHHHHHHHHHHHHHHHHHHHHHTT-

Sequence (97 aa):
MLKYYLLRILKYAIIIFALFIIIIIIFGFDYNAKGFTQASLGQGWYMVFQYEKRRESFAINFGVLSIVIPIFAAIISDLMVRIFSRRMSRFKDVKAN